Protein AF-A0A8J8BRR7-F1 (afdb_monomer)

Sequence (55 aa):
YKCVQVGHHKNIAEVAERYLKNGWSLHSYQAAGAPNNVVHYLLFERESSPKASIY

Secondary structure (DSSP, 8-state):
-EEEEESSGGGHHHHHHHHHHTT-EEEEEEEEEETTEEEEEEEEE--SS------

pLDDT: mean 89.03, std 14.33, range [49.91, 98.19]

Solvent-accessible surface area (backbone atoms only — not comparable to full-atom values): 3416 Å² total; per-residue (Å²): 111,50,80,44,82,40,80,44,78,90,52,47,63,61,53,51,52,55,40,44,77,69,65,30,44,83,72,47,77,48,76,52,72,50,100,91,54,47,38,34,40,41,31,29,35,52,81,92,58,84,74,78,72,91,116

Foldseek 3Di:
DDKDKDFDPVCVVVVQVVQVVVQKDFPDKDWDDDPVGIIIITDIDHDPDPPPPPD

Nearest PDB structures (foldseek):
  6q56-assembly4_D  TM=8.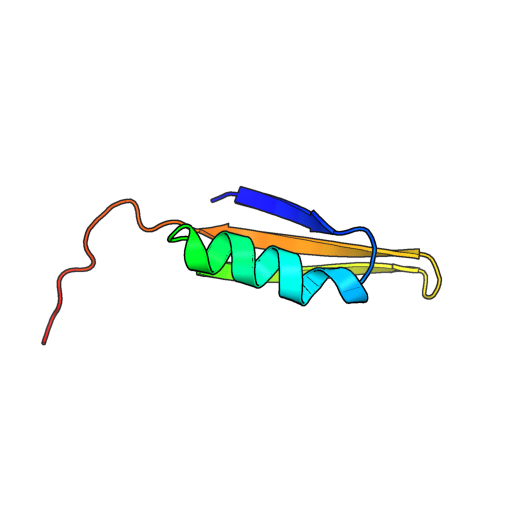313E-01  e=2.164E-01  Bacillus subtilis subsp. subtilis str. 168
  7o4o-assembly1_A  TM=8.152E-01  e=3.201E-01  Staphylococcus aureus
  3ku1-assembly2_B  TM=6.642E-01  e=9.097E-01  Streptococcus pneumoniae
  1zpv-assembly1_C  TM=7.126E-01  e=1.991E+00  Streptococcus pneumoniae TIGR4
  2wvc-assembly1_B  TM=5.608E-01  e=1.437E+00  Helicobacter pylori 26695

Mean predicted aligned error: 6.04 Å

Structure (mmCIF, N/CA/C/O backbone):
data_AF-A0A8J8BRR7-F1
#
_entry.id   AF-A0A8J8BRR7-F1
#
loop_
_atom_site.group_PDB
_atom_site.id
_atom_site.type_symbol
_atom_site.label_atom_id
_atom_site.label_alt_id
_atom_site.label_comp_id
_atom_site.label_asym_id
_atom_site.label_entity_id
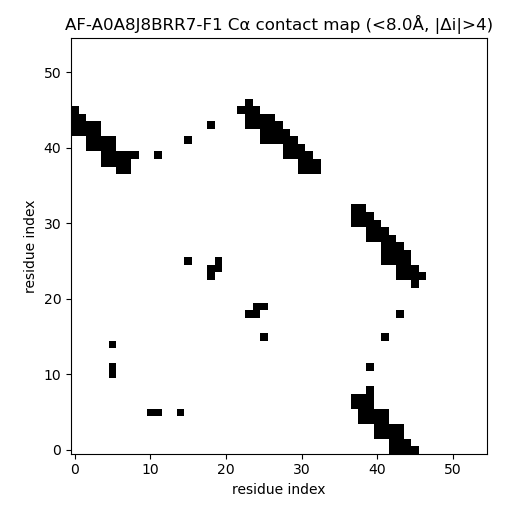_atom_site.label_seq_id
_atom_site.pdbx_PDB_ins_code
_atom_site.Cartn_x
_atom_site.Cartn_y
_atom_site.Cartn_z
_atom_site.occupancy
_atom_site.B_iso_or_equiv
_atom_site.auth_seq_id
_atom_site.auth_comp_id
_atom_site.auth_asym_id
_atom_site.auth_atom_id
_atom_site.pdbx_PDB_model_num
ATOM 1 N N . TYR A 1 1 ? -2.671 -4.645 11.747 1.00 94.81 1 TYR A N 1
ATOM 2 C CA . TYR A 1 1 ? -1.771 -4.209 10.664 1.00 94.81 1 TYR A CA 1
ATOM 3 C C . TYR A 1 1 ? -1.489 -5.353 9.697 1.00 94.81 1 TYR A C 1
ATOM 5 O O . TYR A 1 1 ? -1.405 -6.494 10.139 1.00 94.81 1 TYR A O 1
ATOM 13 N N . LYS A 1 2 ? -1.357 -5.069 8.398 1.00 96.94 2 LYS A N 1
ATOM 14 C CA . LYS A 1 2 ? -0.994 -6.015 7.334 1.00 96.94 2 LYS A CA 1
ATOM 15 C C . LYS A 1 2 ? -0.147 -5.293 6.286 1.00 96.94 2 LYS A C 1
ATOM 17 O O . LYS A 1 2 ? -0.633 -4.366 5.654 1.00 96.94 2 LYS A O 1
ATOM 22 N N . CYS A 1 3 ? 1.095 -5.730 6.097 1.00 97.38 3 CYS A N 1
ATOM 23 C CA . CYS A 1 3 ? 1.951 -5.241 5.018 1.00 97.38 3 CYS A CA 1
ATOM 24 C C . CYS A 1 3 ? 1.743 -6.087 3.756 1.00 97.38 3 CYS A C 1
ATOM 26 O O . CYS A 1 3 ? 1.665 -7.318 3.838 1.00 97.38 3 CYS A O 1
ATOM 28 N N . VAL A 1 4 ? 1.634 -5.426 2.606 1.00 97.81 4 VAL A N 1
ATOM 29 C CA . VAL A 1 4 ? 1.450 -6.046 1.293 1.00 97.81 4 VAL A CA 1
ATOM 30 C C . VAL A 1 4 ? 2.515 -5.518 0.348 1.00 97.81 4 VAL A C 1
ATOM 32 O O . VAL A 1 4 ? 2.624 -4.312 0.141 1.00 97.81 4 VAL A O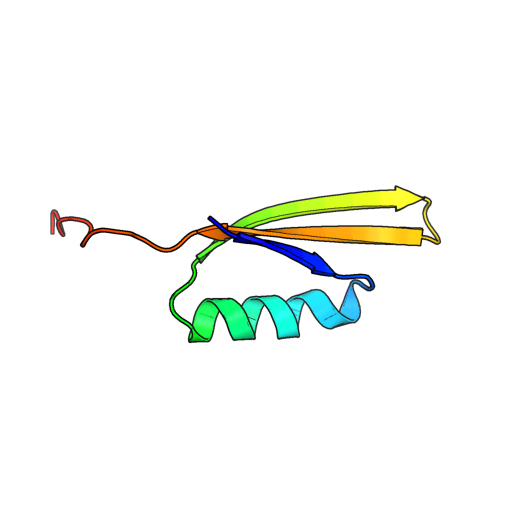 1
ATOM 35 N N . GLN A 1 5 ? 3.274 -6.435 -0.243 1.00 97.38 5 GLN A N 1
ATOM 36 C CA . GLN A 1 5 ? 4.208 -6.124 -1.313 1.00 97.38 5 GLN A CA 1
ATOM 37 C C . GLN A 1 5 ? 3.481 -6.154 -2.662 1.00 97.38 5 GLN A C 1
ATOM 39 O O . GLN A 1 5 ? 2.804 -7.126 -2.994 1.00 97.38 5 GLN A O 1
ATOM 44 N N . VAL A 1 6 ? 3.659 -5.107 -3.459 1.00 96.19 6 VAL A N 1
ATOM 45 C CA . VAL A 1 6 ? 3.126 -4.960 -4.811 1.00 96.19 6 VAL A CA 1
ATOM 46 C C . VAL A 1 6 ? 4.306 -4.769 -5.758 1.00 96.19 6 VAL A C 1
ATOM 48 O O . VAL A 1 6 ? 5.069 -3.812 -5.651 1.00 96.19 6 VAL A O 1
ATOM 51 N N . GLY A 1 7 ? 4.483 -5.712 -6.682 1.00 91.31 7 GLY A N 1
ATOM 52 C CA . GLY A 1 7 ? 5.658 -5.754 -7.560 1.00 91.31 7 GLY A CA 1
ATOM 53 C C . GLY A 1 7 ? 5.647 -4.749 -8.715 1.00 91.31 7 GLY A C 1
ATOM 54 O O . GLY A 1 7 ? 6.634 -4.651 -9.430 1.00 91.31 7 GLY A O 1
ATOM 55 N N . HIS A 1 8 ? 4.543 -4.032 -8.942 1.00 91.12 8 HIS A N 1
ATOM 56 C CA . HIS A 1 8 ? 4.437 -3.075 -10.044 1.00 91.12 8 HIS A CA 1
ATOM 57 C C . HIS A 1 8 ? 3.451 -1.950 -9.705 1.00 91.12 8 HIS A C 1
ATOM 59 O O . HIS A 1 8 ? 2.313 -2.229 -9.323 1.00 91.12 8 HIS A O 1
ATOM 65 N N . HIS A 1 9 ? 3.844 -0.686 -9.909 1.00 91.81 9 HIS A N 1
ATOM 66 C CA . HIS A 1 9 ? 3.045 0.492 -9.532 1.00 91.81 9 HIS A CA 1
ATOM 67 C C . HIS A 1 9 ? 1.620 0.497 -10.114 1.00 91.81 9 HIS A C 1
ATOM 69 O O . HIS A 1 9 ? 0.675 0.887 -9.435 1.00 91.81 9 HIS A O 1
ATOM 75 N N . LYS A 1 10 ? 1.441 -0.005 -11.344 1.00 95.50 10 LYS A N 1
ATOM 76 C CA . LYS A 1 10 ? 0.123 -0.143 -11.997 1.00 95.50 10 LYS A CA 1
ATOM 77 C C . LYS A 1 10 ? -0.918 -0.930 -11.177 1.00 95.50 10 LYS A C 1
ATOM 79 O O . LYS A 1 10 ? -2.107 -0.700 -11.341 1.00 95.50 10 LYS A O 1
ATOM 84 N N . ASN A 1 11 ? -0.477 -1.832 -10.295 1.00 96.75 11 ASN A N 1
ATOM 85 C CA . ASN A 1 11 ? -1.361 -2.675 -9.484 1.00 96.75 11 ASN A CA 1
ATOM 86 C C . ASN A 1 11 ? -1.672 -2.057 -8.105 1.00 96.75 11 ASN A C 1
ATOM 88 O O . ASN A 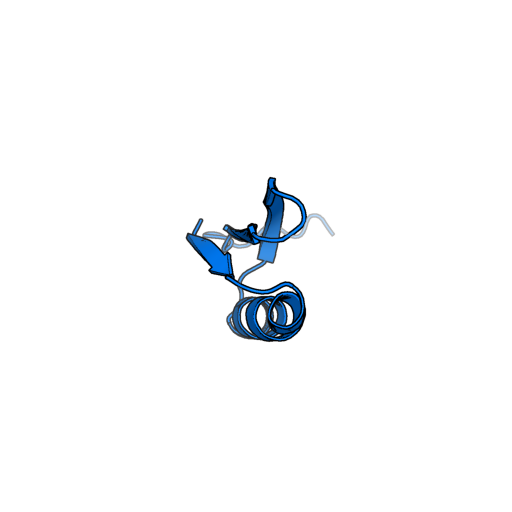1 11 ? -2.435 -2.639 -7.338 1.00 96.75 11 ASN A O 1
ATOM 92 N N . ILE A 1 12 ? -1.078 -0.906 -7.752 1.00 96.88 12 ILE A N 1
ATOM 93 C CA . ILE A 1 12 ? -1.246 -0.283 -6.426 1.00 96.88 12 ILE A CA 1
ATOM 94 C C . ILE A 1 12 ? -2.713 0.050 -6.164 1.00 96.88 12 ILE A C 1
ATOM 96 O O . ILE A 1 12 ? -3.225 -0.299 -5.104 1.00 96.88 12 ILE A O 1
ATOM 100 N N . ALA A 1 13 ? -3.384 0.696 -7.122 1.00 97.31 13 ALA A N 1
ATOM 101 C CA . ALA A 1 13 ? -4.774 1.121 -6.967 1.00 97.31 13 ALA A CA 1
ATOM 102 C C . ALA A 1 13 ? -5.708 -0.077 -6.749 1.00 97.31 13 ALA A C 1
ATOM 104 O O . ALA A 1 13 ? -6.483 -0.087 -5.798 1.00 97.31 13 ALA A O 1
ATOM 105 N N . GLU A 1 14 ? -5.561 -1.130 -7.557 1.00 97.94 14 GLU A N 1
ATOM 106 C CA . GLU A 1 14 ? -6.362 -2.352 -7.436 1.00 97.94 14 GLU A CA 1
ATOM 107 C C . GLU A 1 14 ? -6.188 -3.022 -6.061 1.00 97.94 14 GLU A C 1
ATOM 109 O O . GLU A 1 14 ? -7.161 -3.434 -5.423 1.00 97.94 14 GLU A O 1
ATOM 114 N N . VAL A 1 15 ? -4.945 -3.115 -5.573 1.00 97.94 15 VAL A N 1
ATOM 115 C CA . VAL A 1 15 ? -4.651 -3.685 -4.252 1.00 97.94 15 VAL A CA 1
ATOM 116 C C . VAL A 1 15 ? -5.211 -2.793 -3.147 1.00 97.94 15 VAL A C 1
ATOM 118 O O . VAL A 1 15 ? -5.871 -3.301 -2.242 1.00 97.94 15 VAL A O 1
ATOM 121 N N . ALA A 1 16 ? -5.002 -1.479 -3.223 1.00 97.75 16 ALA A N 1
ATOM 122 C CA . ALA A 1 16 ? -5.529 -0.535 -2.245 1.00 97.75 16 ALA A CA 1
ATOM 123 C C . ALA A 1 16 ? -7.057 -0.615 -2.157 1.00 97.75 16 ALA A C 1
ATOM 125 O O . ALA A 1 16 ? -7.586 -0.841 -1.072 1.00 97.75 16 ALA A O 1
ATOM 126 N N . GLU A 1 17 ? -7.768 -0.540 -3.284 1.00 98.06 17 GLU A N 1
ATOM 127 C CA . GLU A 1 17 ? -9.228 -0.654 -3.322 1.00 98.06 17 GLU 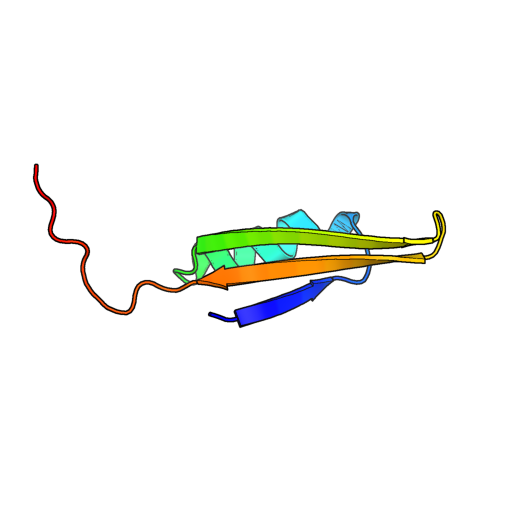A CA 1
ATOM 128 C C . GLU A 1 17 ? -9.738 -1.954 -2.705 1.00 98.06 17 GLU A C 1
ATOM 130 O O . GLU A 1 17 ? -10.726 -1.946 -1.971 1.00 98.06 17 GLU A O 1
ATOM 135 N N . ARG A 1 18 ? -9.073 -3.079 -2.984 1.00 98.06 18 ARG A N 1
ATOM 136 C CA . ARG A 1 18 ? -9.449 -4.382 -2.429 1.00 98.06 18 ARG A CA 1
ATOM 137 C C . ARG A 1 18 ? -9.373 -4.390 -0.905 1.00 98.06 18 ARG A C 1
ATOM 139 O O . ARG A 1 18 ? -10.257 -4.935 -0.252 1.00 98.06 18 ARG A O 1
ATOM 146 N N . TYR A 1 19 ? -8.325 -3.806 -0.334 1.00 97.06 19 TYR A N 1
ATOM 147 C CA . TYR A 1 19 ? -8.170 -3.716 1.117 1.00 97.06 19 TYR A CA 1
ATOM 148 C C . TYR A 1 19 ? -9.165 -2.724 1.728 1.00 97.06 19 TYR A C 1
ATOM 150 O O . TYR A 1 19 ? -9.834 -3.077 2.699 1.00 97.06 19 TYR A O 1
ATOM 158 N N . LEU A 1 20 ? -9.342 -1.553 1.110 1.00 95.88 20 LEU A N 1
ATOM 159 C CA . LEU A 1 20 ? -10.320 -0.546 1.535 1.00 95.88 20 LEU A CA 1
ATOM 160 C C . LEU A 1 20 ? -11.748 -1.115 1.572 1.00 95.88 20 LEU A C 1
ATOM 162 O O . LEU A 1 20 ? -12.437 -1.001 2.584 1.00 95.88 20 LEU A O 1
ATOM 166 N N . LYS A 1 21 ? -12.170 -1.827 0.517 1.00 96.75 21 LYS A N 1
ATOM 167 C CA . LYS A 1 21 ? -13.482 -2.506 0.451 1.00 96.75 21 LYS A CA 1
ATOM 168 C C . LYS A 1 21 ? -13.652 -3.593 1.517 1.00 96.75 21 LYS A C 1
ATOM 170 O O . LYS A 1 21 ? -14.771 -3.871 1.929 1.00 96.75 21 LYS A O 1
ATOM 175 N N . ASN A 1 22 ? -12.553 -4.176 1.994 1.00 95.06 22 ASN A N 1
ATOM 176 C CA . ASN A 1 22 ? -12.543 -5.198 3.044 1.00 95.06 22 ASN A CA 1
ATOM 177 C C . ASN A 1 22 ? -12.400 -4.610 4.461 1.00 95.06 22 ASN A C 1
ATOM 179 O O . ASN A 1 22 ? -12.025 -5.329 5.392 1.00 95.06 22 ASN A O 1
ATOM 183 N N . GLY A 1 23 ? -12.670 -3.312 4.628 1.00 94.12 23 GLY A N 1
ATOM 184 C CA . GLY A 1 23 ? -12.661 -2.638 5.925 1.00 94.12 23 GLY A CA 1
ATOM 185 C C . GLY A 1 23 ? -11.262 -2.383 6.482 1.00 94.12 23 GLY A C 1
ATOM 186 O O . GLY A 1 23 ? -11.106 -2.236 7.692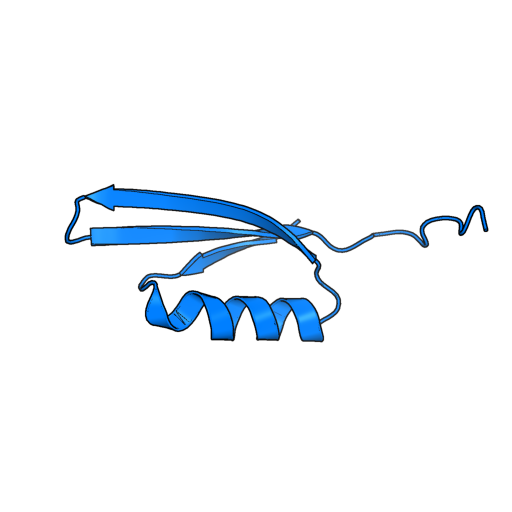 1.00 94.12 23 GLY A O 1
ATOM 187 N N . TRP A 1 24 ? -10.238 -2.373 5.630 1.00 96.31 24 TRP A N 1
ATOM 188 C CA . TRP A 1 24 ? -8.903 -1.922 6.008 1.00 96.31 24 TRP A CA 1
ATOM 189 C C . TRP A 1 24 ? -8.716 -0.452 5.643 1.00 96.31 24 TRP A C 1
ATOM 191 O O . TRP A 1 24 ? -9.312 0.033 4.691 1.00 96.31 24 TRP A O 1
ATOM 201 N N . SER A 1 25 ? -7.817 0.226 6.341 1.00 96.25 25 SER A N 1
ATOM 202 C CA . SER A 1 25 ? -7.362 1.580 6.028 1.00 96.25 25 SER A CA 1
ATOM 203 C C . SER A 1 25 ? -5.890 1.537 5.640 1.00 96.25 25 SER A C 1
ATOM 205 O O . SER A 1 25 ? -5.108 0.804 6.248 1.00 96.25 25 SER A O 1
ATOM 207 N N . LEU A 1 26 ? -5.493 2.293 4.614 1.00 97.00 26 LEU A N 1
ATOM 208 C CA . LEU A 1 26 ? -4.080 2.431 4.264 1.00 97.00 26 LEU A CA 1
ATOM 209 C C . LEU A 1 26 ? -3.400 3.317 5.315 1.00 97.00 26 LEU A C 1
ATOM 211 O O . LEU A 1 26 ? -3.733 4.490 5.441 1.00 97.00 26 LEU A O 1
ATOM 215 N N . HIS A 1 27 ? -2.455 2.745 6.052 1.00 97.06 27 HIS A N 1
ATOM 216 C CA . HIS A 1 27 ? -1.693 3.429 7.092 1.00 97.06 27 HIS A CA 1
ATOM 217 C C . HIS A 1 27 ? -0.436 4.098 6.519 1.00 97.06 27 HIS A C 1
ATOM 219 O O . HIS A 1 27 ? -0.142 5.247 6.832 1.00 97.06 27 HIS A O 1
ATOM 225 N N . SER A 1 28 ? 0.316 3.396 5.664 1.00 97.69 28 SER A N 1
ATOM 226 C CA . SER A 1 28 ? 1.495 3.966 5.002 1.00 97.69 28 SER A CA 1
ATOM 227 C C . SER A 1 28 ? 1.802 3.306 3.658 1.00 97.69 28 SER A C 1
ATOM 229 O O . SER A 1 28 ? 1.393 2.176 3.377 1.00 97.69 28 SER A O 1
ATOM 231 N N . TYR A 1 29 ? 2.535 4.037 2.819 1.00 97.62 29 TYR A N 1
ATOM 232 C CA . TYR A 1 29 ? 3.025 3.589 1.521 1.00 97.62 29 TYR A CA 1
ATOM 233 C C . TYR A 1 29 ? 4.516 3.898 1.401 1.00 97.62 29 TYR A C 1
ATOM 235 O O . TYR A 1 29 ? 4.945 5.023 1.657 1.00 97.62 29 TYR A O 1
ATOM 243 N N . GLN A 1 30 ? 5.295 2.905 0.979 1.00 97.44 30 GLN A N 1
ATOM 244 C CA . GLN A 1 30 ? 6.719 3.058 0.716 1.00 97.44 30 GLN A CA 1
ATOM 245 C C . GLN A 1 30 ? 7.089 2.386 -0.605 1.00 97.44 30 GLN A C 1
ATOM 247 O O . GLN A 1 30 ? 6.704 1.250 -0.867 1.00 97.44 30 GLN A O 1
ATOM 252 N N . ALA A 1 31 ? 7.873 3.077 -1.427 1.00 95.69 31 ALA A N 1
ATOM 253 C CA . ALA A 1 31 ? 8.510 2.515 -2.610 1.00 95.69 31 ALA A CA 1
ATOM 254 C C . ALA A 1 31 ? 10.012 2.379 -2.344 1.00 95.69 31 ALA A C 1
ATOM 256 O O . ALA A 1 31 ? 10.643 3.320 -1.864 1.00 95.69 31 ALA A O 1
ATOM 257 N N . ALA A 1 32 ? 10.580 1.212 -2.630 1.00 92.94 32 ALA A N 1
ATOM 258 C CA . ALA A 1 32 ? 11.997 0.936 -2.428 1.00 92.94 32 ALA A CA 1
ATOM 259 C C . ALA A 1 32 ? 12.554 0.122 -3.600 1.00 92.94 32 ALA A C 1
ATOM 261 O O . ALA A 1 32 ? 11.900 -0.802 -4.080 1.00 92.94 32 ALA A O 1
ATOM 262 N N . GLY A 1 33 ? 13.764 0.450 -4.052 1.00 88.38 33 GLY A N 1
ATOM 263 C CA . GLY A 1 33 ? 14.440 -0.267 -5.133 1.00 88.38 33 GLY A CA 1
ATOM 264 C C . GLY A 1 33 ? 15.217 0.648 -6.077 1.00 88.38 33 GLY A C 1
ATOM 265 O O . GLY A 1 33 ? 15.414 1.829 -5.799 1.00 88.38 33 GLY A O 1
ATOM 266 N N . ALA A 1 34 ? 15.667 0.079 -7.194 1.00 86.38 34 ALA A N 1
ATOM 267 C CA . ALA A 1 34 ? 16.343 0.803 -8.272 1.00 86.38 34 ALA A CA 1
ATOM 268 C C . ALA A 1 34 ? 15.315 1.286 -9.315 1.00 86.38 34 ALA A C 1
ATOM 270 O O . ALA A 1 34 ? 14.233 0.705 -9.381 1.00 86.38 34 ALA A O 1
ATOM 271 N N . PRO A 1 35 ? 15.628 2.272 -10.181 1.00 83.12 35 PRO A N 1
ATOM 272 C CA . PRO A 1 35 ? 14.670 2.842 -11.140 1.00 83.12 35 PRO A CA 1
ATOM 273 C C . PRO A 1 35 ? 13.887 1.815 -11.979 1.00 83.12 35 PRO A C 1
ATOM 275 O O . PRO A 1 35 ? 12.710 2.017 -12.256 1.00 83.12 35 PRO A O 1
ATOM 278 N N . ASN A 1 36 ? 14.515 0.684 -12.321 1.00 85.75 36 ASN A N 1
ATOM 279 C CA . ASN A 1 36 ? 13.918 -0.378 -13.142 1.00 85.75 36 ASN A CA 1
ATOM 280 C C . ASN A 1 36 ? 13.375 -1.566 -12.326 1.00 85.75 36 ASN A C 1
ATOM 282 O O . ASN A 1 36 ? 12.887 -2.535 -12.899 1.00 85.75 36 ASN A O 1
ATOM 286 N N . ASN A 1 37 ? 13.502 -1.532 -10.999 1.00 86.69 37 ASN A N 1
ATOM 287 C CA . ASN A 1 37 ? 13.069 -2.596 -10.099 1.00 86.69 37 ASN A CA 1
ATOM 288 C C . ASN A 1 37 ? 12.626 -1.986 -8.765 1.00 86.69 37 ASN A C 1
ATOM 290 O O . ASN A 1 37 ? 13.322 -2.088 -7.751 1.00 86.69 37 ASN A O 1
ATOM 294 N N . VAL A 1 38 ? 11.495 -1.281 -8.809 1.00 92.88 38 VAL A N 1
ATOM 295 C CA . VAL A 1 38 ? 10.868 -0.667 -7.638 1.00 92.88 38 VAL A CA 1
ATOM 296 C C . VAL A 1 38 ? 9.825 -1.621 -7.078 1.00 92.88 38 VAL A C 1
ATOM 298 O O . VAL A 1 38 ? 8.904 -2.046 -7.773 1.00 92.88 38 VAL A O 1
ATOM 301 N N . VAL A 1 39 ? 9.957 -1.924 -5.794 1.00 93.12 39 VAL A N 1
ATOM 302 C CA . VAL A 1 39 ? 8.981 -2.675 -5.018 1.00 93.12 39 VAL A CA 1
ATOM 303 C C . VAL A 1 39 ? 8.157 -1.699 -4.188 1.00 93.12 39 VAL A C 1
ATOM 305 O O . VAL A 1 39 ? 8.688 -0.760 -3.595 1.00 93.12 39 VAL A O 1
ATOM 308 N N . HIS A 1 40 ? 6.851 -1.933 -4.132 1.00 96.31 40 HIS A N 1
ATOM 309 C CA . HIS A 1 40 ? 5.906 -1.091 -3.415 1.00 96.31 40 HIS A CA 1
ATOM 310 C C . HIS A 1 40 ? 5.374 -1.831 -2.190 1.00 96.31 40 HIS A C 1
ATOM 312 O O . HIS A 1 40 ? 4.894 -2.953 -2.309 1.00 96.31 40 HIS A O 1
ATOM 318 N N . TYR A 1 41 ? 5.430 -1.208 -1.020 1.00 97.94 41 TYR A N 1
ATOM 319 C CA . TYR A 1 41 ? 4.911 -1.747 0.231 1.00 97.94 41 TYR A CA 1
ATOM 320 C C . TYR A 1 41 ? 3.750 -0.887 0.711 1.00 97.94 41 TYR A C 1
ATOM 322 O O . TYR A 1 41 ? 3.894 0.321 0.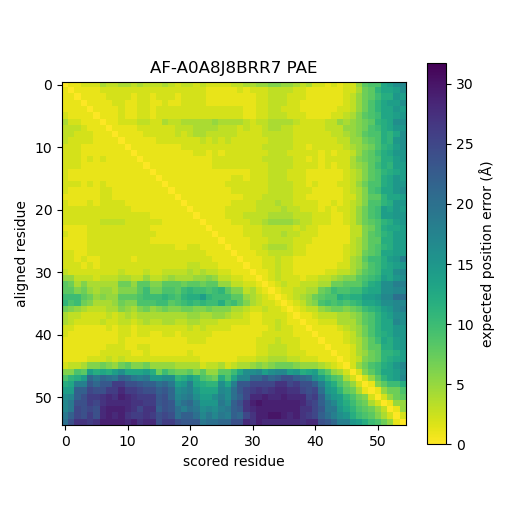899 1.00 97.94 41 TYR A O 1
ATOM 330 N N . LEU A 1 42 ? 2.593 -1.516 0.891 1.00 98.19 42 LEU A N 1
ATOM 331 C CA . LEU A 1 42 ? 1.393 -0.890 1.430 1.00 98.19 42 LEU A CA 1
ATOM 332 C C . LEU A 1 42 ? 1.135 -1.490 2.812 1.00 98.19 42 LEU A C 1
ATOM 334 O O . LEU A 1 42 ? 0.890 -2.693 2.935 1.00 98.19 42 LEU A O 1
ATOM 338 N N . LEU A 1 43 ? 1.203 -0.663 3.852 1.00 98.19 43 LEU A N 1
ATOM 339 C CA . LEU A 1 43 ? 0.843 -1.056 5.207 1.00 98.19 43 LEU A CA 1
ATOM 340 C C . LEU A 1 43 ? -0.610 -0.678 5.453 1.00 98.19 43 LEU A C 1
ATOM 342 O O . LEU A 1 43 ? -0.964 0.495 5.445 1.00 98.19 43 LEU A O 1
ATOM 346 N N . PHE A 1 44 ? -1.441 -1.677 5.705 1.00 97.94 44 PHE A N 1
ATOM 347 C CA . PHE A 1 44 ? -2.834 -1.493 6.071 1.00 97.94 44 PHE A CA 1
ATOM 348 C C . PHE A 1 44 ? -3.033 -1.696 7.565 1.00 97.94 44 PHE A C 1
ATOM 350 O O . PHE A 1 44 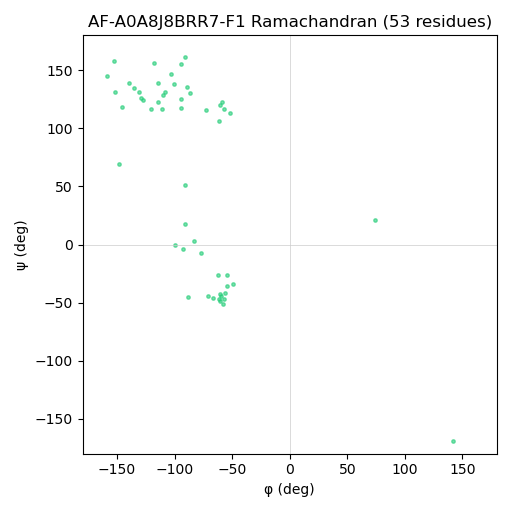? -2.410 -2.561 8.185 1.00 97.94 44 PHE A O 1
ATOM 357 N N . GLU A 1 45 ? -3.963 -0.961 8.142 1.00 96.19 45 GLU A N 1
ATOM 358 C CA . GLU A 1 45 ? -4.478 -1.180 9.483 1.00 96.19 45 GLU A CA 1
ATOM 359 C C . GLU A 1 45 ? -5.968 -1.504 9.421 1.00 96.19 45 GLU A C 1
ATOM 361 O O . GLU A 1 45 ? -6.650 -1.209 8.445 1.00 96.19 45 GLU A O 1
ATOM 366 N N . ARG A 1 46 ? -6.466 -2.180 10.449 1.00 91.69 46 ARG A N 1
ATOM 367 C CA . ARG A 1 46 ? -7.894 -2.399 10.643 1.00 91.69 46 ARG A CA 1
ATOM 368 C C . ARG A 1 46 ? -8.166 -1.968 12.065 1.00 91.69 46 ARG A C 1
ATOM 370 O O . ARG A 1 46 ? -7.453 -2.427 12.961 1.00 91.69 46 ARG A O 1
ATOM 377 N N . GLU A 1 47 ? -9.126 -1.074 12.260 1.00 77.38 47 GLU A N 1
ATOM 378 C CA . GLU A 1 47 ? -9.522 -0.686 13.609 1.00 77.38 47 GLU A CA 1
ATOM 379 C C . GLU A 1 47 ? -9.979 -1.945 14.351 1.00 77.38 47 GLU A C 1
ATOM 381 O O . GLU A 1 47 ? -10.842 -2.685 13.877 1.00 77.38 47 GLU A O 1
ATOM 386 N N . SER A 1 48 ? -9.348 -2.244 15.486 1.00 66.81 48 SER A N 1
ATOM 387 C CA . SER A 1 48 ? -9.762 -3.355 16.350 1.00 66.81 48 SER A CA 1
ATOM 388 C C . SER A 1 48 ? -10.909 -2.972 17.286 1.00 66.81 48 SER A C 1
ATOM 390 O O . SER A 1 48 ? -11.297 -3.781 18.122 1.00 66.81 48 SER A O 1
ATOM 392 N N . SER A 1 49 ? -11.428 -1.748 17.187 1.00 55.91 49 SER A N 1
ATOM 393 C CA . SER A 1 49 ? -12.324 -1.164 18.181 1.00 55.91 49 SER A CA 1
ATOM 394 C C . SER A 1 49 ? -13.126 -0.036 17.533 1.00 55.91 49 SER A C 1
ATOM 396 O O . SER A 1 49 ? -12.549 0.678 16.713 1.00 55.91 49 SER A O 1
ATOM 398 N N . PRO A 1 50 ? -14.402 0.185 17.899 1.00 54.25 50 PRO A N 1
ATOM 399 C CA . PRO A 1 50 ? -15.107 1.377 17.454 1.00 54.25 50 PRO A CA 1
ATOM 400 C C . PRO A 1 50 ? -14.346 2.593 17.984 1.00 54.25 50 PRO A C 1
ATOM 402 O O . PRO A 1 50 ? -14.179 2.740 19.199 1.00 54.25 50 PRO A O 1
ATOM 405 N N . LYS A 1 51 ? -13.863 3.468 17.097 1.00 57.16 51 LYS A N 1
ATOM 406 C CA . LYS A 1 51 ? -13.529 4.825 17.523 1.00 57.16 51 LYS A CA 1
ATOM 407 C C . LYS A 1 51 ? -14.797 5.405 18.133 1.00 57.16 51 LYS A C 1
ATOM 409 O O . LYS A 1 51 ? -15.818 5.501 17.456 1.00 57.16 51 LYS A O 1
ATOM 414 N N . ALA A 1 52 ? -14.747 5.723 19.425 1.00 55.78 52 ALA A N 1
ATOM 415 C CA . ALA A 1 52 ? -15.793 6.505 20.054 1.00 55.78 52 ALA A CA 1
ATOM 416 C C . ALA A 1 52 ? -15.986 7.763 19.197 1.00 55.78 52 ALA A C 1
ATOM 418 O O . ALA A 1 52 ? -15.064 8.572 19.072 1.00 55.78 52 ALA A O 1
ATOM 419 N N . SER A 1 53 ? -17.151 7.872 18.552 1.00 52.16 53 SER A N 1
ATOM 420 C CA . SER A 1 53 ? -17.592 9.120 17.945 1.00 52.16 53 SER A CA 1
ATOM 421 C C . SER A 1 53 ? -17.707 10.112 19.089 1.00 52.16 53 SER A C 1
ATOM 423 O O . SER A 1 53 ? -18.591 9.995 19.932 1.00 52.16 53 SER A O 1
ATOM 425 N N . ILE A 1 54 ? -16.760 11.037 19.168 1.00 56.53 54 ILE A N 1
ATOM 426 C CA . ILE A 1 54 ? -16.890 12.254 19.967 1.00 56.53 54 ILE A CA 1
ATOM 427 C C . ILE A 1 54 ? -17.481 13.352 19.084 1.00 56.53 54 ILE A C 1
ATOM 429 O O . ILE A 1 54 ? -16.909 14.427 18.980 1.00 56.53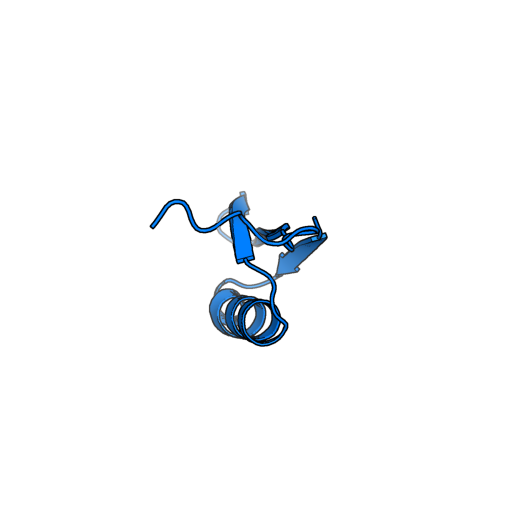 54 ILE A O 1
ATOM 433 N N . TYR A 1 55 ? -18.592 13.033 18.421 1.00 49.91 55 TYR A N 1
ATOM 434 C CA . TYR A 1 55 ? -19.551 13.949 17.804 1.00 49.91 55 TYR A CA 1
ATOM 435 C C . TYR A 1 55 ? -20.907 13.251 17.775 1.00 49.91 55 TYR A C 1
ATOM 437 O O . TYR A 1 55 ? -20.919 12.037 17.445 1.00 49.91 55 TYR A O 1
#

Radius of gyration: 13.63 Å; Cα contacts (8 Å, |Δi|>4): 76; chains: 1; bounding box: 36×20×33 Å